Protein AF-A0A382LNB9-F1 (afdb_monomer)

Mean predicted aligned error: 3.25 Å

Organism: NCBI:txid408172

Foldseek 3Di:
DADDPVRLLVVCVVQVQQVDDDDPHGLQVVLVVQLVVCVVVPHDNLVSQLSSCVQQQHDPVGDSHHDDPVCLVVVCSHRNDVSSVD

Secondary structure (DSSP, 8-state):
-PPPHHHHHHHHHHTTGGG-EETTEEHHHHHHHHHHHHHHTT--HHHHHHHHTTTTT-BTTB-S----GGGHHHHHHHH-TTTTT-

pLDDT: mean 91.95, std 5.88, range [72.69, 98.38]

Sequence (86 aa):
MPPTFKELTAFFGEEGADKVGHTNKSYVAHAIGVYTDLKEWGFDEEFARIGLFHSIYGTQLFQGFTLPLERRGDIRRMIGDHPEFL

InterPro domains:
  IPR049202 Domain of unknown function DUF6817 [PF20680] (14-85)

Radius of gyration: 12.24 Å; Cα contacts (8 Å, |Δi|>4): 80; chains: 1; bounding box: 28×24×34 Å

Structure (mmCIF, N/CA/C/O backbone):
data_AF-A0A382LNB9-F1
#
_entry.id   AF-A0A382LNB9-F1
#
loop_
_atom_site.group_PDB
_atom_site.id
_atom_site.type_symbol
_atom_site.label_atom_id
_atom_site.label_alt_id
_atom_site.label_comp_id
_atom_site.label_asym_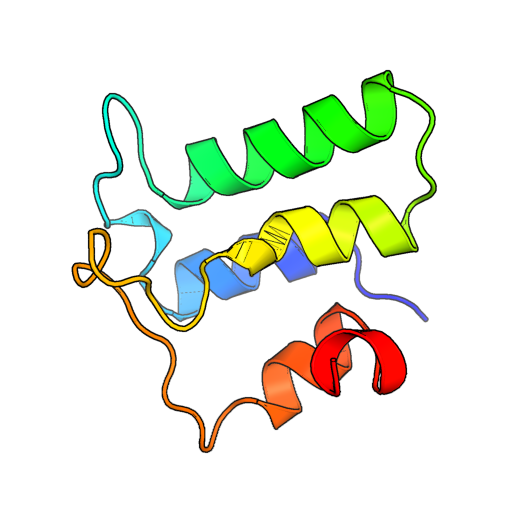id
_atom_site.label_entity_id
_atom_site.label_seq_id
_atom_site.pdbx_PDB_ins_code
_atom_site.Cartn_x
_atom_site.Cartn_y
_atom_site.Cartn_z
_atom_site.occupancy
_atom_site.B_iso_or_equiv
_atom_site.auth_seq_id
_atom_site.auth_comp_id
_atom_site.auth_asym_id
_atom_site.auth_atom_id
_atom_site.pdbx_PDB_model_num
ATOM 1 N N . MET A 1 1 ? -5.169 -3.085 -18.557 1.00 72.69 1 MET A N 1
ATOM 2 C CA . MET A 1 1 ? -4.196 -2.043 -18.159 1.00 72.69 1 MET A CA 1
ATOM 3 C C . MET A 1 1 ? -3.912 -2.226 -16.678 1.00 72.69 1 MET A C 1
ATOM 5 O O . MET A 1 1 ? -4.834 -2.654 -15.990 1.00 72.69 1 MET A O 1
ATOM 9 N N . PRO A 1 2 ? -2.679 -1.995 -16.202 1.00 82.81 2 PRO A N 1
ATOM 10 C CA . PRO A 1 2 ? -2.391 -2.019 -14.769 1.00 82.81 2 PRO A CA 1
ATOM 11 C C . PRO A 1 2 ? -3.250 -0.977 -14.026 1.00 82.81 2 PRO A C 1
ATOM 13 O O . PRO A 1 2 ? -3.522 0.073 -14.616 1.00 82.81 2 PRO A O 1
ATOM 16 N N . PRO A 1 3 ? -3.662 -1.239 -12.770 1.00 91.81 3 PRO A N 1
ATOM 17 C CA . PRO A 1 3 ? -4.383 -0.254 -11.974 1.00 91.81 3 PRO A CA 1
ATOM 18 C C . PRO A 1 3 ? -3.542 1.007 -11.781 1.00 91.81 3 PRO A C 1
ATOM 20 O O . PRO A 1 3 ? -2.324 0.944 -11.600 1.00 91.81 3 PRO A O 1
ATOM 23 N N . THR A 1 4 ? -4.207 2.151 -11.803 1.00 94.69 4 THR A N 1
ATOM 24 C CA . THR A 1 4 ? -3.622 3.452 -11.496 1.00 94.69 4 THR A CA 1
ATOM 25 C C . THR A 1 4 ? -3.381 3.598 -9.996 1.00 94.69 4 THR A C 1
ATOM 27 O O . THR A 1 4 ? -4.102 3.031 -9.178 1.00 94.69 4 THR A O 1
ATOM 30 N N . PHE A 1 5 ? -2.436 4.455 -9.606 1.00 94.06 5 PHE A N 1
ATOM 31 C CA . PHE A 1 5 ? -2.192 4.773 -8.193 1.00 94.06 5 PHE A CA 1
ATOM 32 C C . PHE A 1 5 ? -3.458 5.231 -7.441 1.00 94.06 5 PHE A C 1
ATOM 34 O O . PHE A 1 5 ? -3.651 4.914 -6.266 1.00 94.06 5 PHE A O 1
ATOM 41 N N . LYS A 1 6 ? -4.364 5.936 -8.130 1.00 95.31 6 LYS A N 1
ATOM 42 C CA . LYS A 1 6 ? -5.661 6.340 -7.575 1.00 95.31 6 LYS A CA 1
ATOM 43 C C . LYS A 1 6 ? -6.558 5.137 -7.266 1.00 95.31 6 LYS A C 1
ATOM 45 O O . LYS A 1 6 ? -7.174 5.119 -6.211 1.00 95.31 6 LYS A O 1
ATOM 50 N N . GLU A 1 7 ? -6.636 4.151 -8.156 1.00 96.06 7 GLU A N 1
ATOM 51 C CA . GLU A 1 7 ? -7.426 2.929 -7.927 1.00 96.06 7 GLU A CA 1
ATOM 52 C C . GLU A 1 7 ? -6.834 2.094 -6.789 1.00 96.06 7 GLU A C 1
ATOM 54 O O . GLU A 1 7 ? -7.568 1.628 -5.921 1.00 96.06 7 GLU A O 1
ATOM 59 N N . LEU A 1 8 ? -5.503 1.981 -6.737 1.00 95.75 8 LEU A N 1
ATOM 60 C CA . LEU A 1 8 ? -4.818 1.268 -5.659 1.00 95.75 8 LEU A CA 1
ATOM 61 C C . LEU A 1 8 ? -5.088 1.900 -4.291 1.00 95.75 8 LEU A C 1
ATOM 63 O O . LEU A 1 8 ? -5.360 1.192 -3.331 1.00 95.75 8 LEU A O 1
ATOM 67 N N . THR A 1 9 ? -5.021 3.229 -4.189 1.00 94.94 9 THR A N 1
ATOM 68 C CA . THR A 1 9 ? -5.247 3.942 -2.921 1.00 94.94 9 THR A CA 1
ATOM 69 C C . THR A 1 9 ? -6.727 4.029 -2.548 1.00 94.94 9 THR A C 1
ATOM 71 O O . THR A 1 9 ? -7.049 3.983 -1.361 1.00 94.94 9 THR A O 1
ATOM 74 N N . ALA A 1 10 ? -7.633 4.088 -3.531 1.00 95.81 10 ALA A N 1
ATOM 75 C CA . ALA A 1 10 ? -9.076 4.045 -3.298 1.00 95.81 10 ALA A CA 1
ATOM 76 C C . ALA A 1 10 ? -9.511 2.736 -2.628 1.00 95.81 10 ALA A C 1
ATOM 78 O O . ALA A 1 10 ? -10.316 2.783 -1.700 1.00 95.81 10 ALA A O 1
ATOM 79 N N . PHE A 1 11 ? -8.910 1.605 -3.017 1.00 95.88 11 PHE A N 1
ATOM 80 C CA . PHE A 1 11 ? -9.181 0.299 -2.411 1.00 95.88 11 PHE A CA 1
ATOM 81 C C . PHE A 1 11 ? -9.060 0.336 -0.881 1.00 95.88 11 PHE A C 1
ATOM 83 O O . PHE A 1 11 ? -9.941 -0.134 -0.174 1.00 95.88 11 PHE A O 1
ATOM 90 N N . PHE A 1 12 ? -8.026 0.981 -0.335 1.00 94.50 12 PHE A N 1
ATOM 91 C CA . PHE A 1 12 ? -7.872 1.077 1.118 1.00 94.50 12 PHE A CA 1
ATOM 92 C C . PHE A 1 12 ? -9.017 1.840 1.798 1.00 94.50 12 PHE A C 1
ATOM 94 O O . PHE A 1 12 ? -9.397 1.496 2.914 1.00 94.50 12 PHE A O 1
ATOM 101 N N . GLY A 1 13 ? -9.556 2.874 1.150 1.00 92.50 13 GLY A N 1
ATOM 102 C CA . GLY A 1 13 ? -10.709 3.614 1.665 1.00 92.50 13 GLY A CA 1
ATOM 103 C C . GLY A 1 13 ? -12.001 2.798 1.596 1.00 92.50 13 GLY A C 1
ATOM 104 O O . GLY A 1 13 ? -12.794 2.824 2.535 1.00 92.50 13 GLY A O 1
ATOM 105 N N . GLU A 1 14 ? -12.188 2.029 0.522 1.00 94.31 14 GLU A N 1
ATOM 106 C CA . GLU A 1 14 ? -13.323 1.108 0.364 1.00 94.31 14 GLU A CA 1
ATOM 107 C C . GLU A 1 14 ? -13.324 0.018 1.445 1.00 94.31 14 GLU A C 1
ATOM 109 O O . GLU A 1 14 ? -14.375 -0.313 1.991 1.00 94.31 14 GLU A O 1
ATOM 114 N N . GLU A 1 15 ? -12.139 -0.456 1.835 1.00 93.81 15 GLU A N 1
ATOM 115 C CA . GLU A 1 15 ? -11.953 -1.415 2.929 1.00 93.81 15 GLU A CA 1
ATOM 116 C C . GLU A 1 15 ? -11.992 -0.781 4.334 1.00 93.81 15 GLU A C 1
ATOM 118 O O . GLU A 1 15 ? -11.918 -1.482 5.344 1.00 93.81 15 GLU A O 1
ATOM 123 N N . GLY A 1 16 ? -12.093 0.549 4.434 1.00 90.81 16 GLY A N 1
ATOM 124 C CA . GLY A 1 16 ? -12.055 1.281 5.706 1.00 90.81 16 GLY A CA 1
ATOM 125 C C . GLY A 1 16 ? -10.683 1.290 6.390 1.00 90.81 16 GLY A C 1
ATOM 126 O O . GLY A 1 16 ? -10.571 1.649 7.566 1.00 90.81 16 GLY A O 1
ATOM 127 N N . ALA A 1 17 ? -9.634 0.905 5.665 1.00 89.69 17 ALA A N 1
ATOM 128 C CA . ALA A 1 17 ? -8.259 0.844 6.142 1.00 89.69 17 ALA A CA 1
ATOM 129 C C . ALA A 1 17 ? -7.639 2.249 6.321 1.00 89.69 17 ALA A C 1
ATOM 131 O O . ALA A 1 17 ? -6.668 2.428 7.058 1.00 89.69 17 ALA A O 1
ATOM 132 N N . ASP A 1 18 ? -8.225 3.271 5.693 1.00 87.19 18 ASP A N 1
ATOM 133 C CA . ASP A 1 18 ? -7.891 4.694 5.838 1.00 87.19 18 ASP A CA 1
ATOM 134 C C . ASP A 1 18 ? -8.133 5.244 7.252 1.00 87.19 18 ASP A C 1
ATOM 136 O O . ASP A 1 18 ? -7.435 6.163 7.689 1.00 87.19 18 ASP A O 1
ATOM 140 N N . LYS A 1 19 ? -9.065 4.638 7.993 1.00 86.56 19 LYS A N 1
ATOM 141 C CA . LYS A 1 19 ? -9.415 5.004 9.376 1.00 86.56 19 LYS A CA 1
ATOM 142 C C . LYS A 1 19 ? -8.507 4.359 10.421 1.00 86.56 19 LYS A C 1
ATOM 144 O O . LYS A 1 19 ? -8.625 4.656 11.609 1.00 86.56 19 LYS A O 1
ATOM 149 N N . VAL A 1 20 ? -7.616 3.465 10.001 1.00 88.12 20 VAL A N 1
ATOM 150 C CA . VAL A 1 20 ? -6.788 2.663 10.902 1.00 88.12 20 VAL A CA 1
ATOM 151 C C . VAL A 1 20 ? -5.508 3.428 11.210 1.00 88.12 20 VAL A C 1
ATOM 153 O O . VAL A 1 20 ? -4.755 3.803 10.311 1.00 88.12 20 VAL A O 1
ATOM 156 N N . GLY A 1 21 ? -5.250 3.667 12.495 1.00 85.62 21 GLY A N 1
ATOM 157 C CA . GLY A 1 21 ? -3.986 4.240 12.951 1.00 85.62 21 GLY A CA 1
ATOM 158 C C . GLY A 1 21 ? -2.832 3.251 12.782 1.00 85.62 21 GLY A C 1
ATOM 159 O O . GLY A 1 21 ? -2.979 2.057 13.040 1.00 85.62 21 GLY A O 1
ATOM 160 N N . HIS A 1 22 ? -1.670 3.744 12.365 1.00 81.06 22 HIS A N 1
ATOM 161 C CA . HIS A 1 22 ? -0.454 2.958 12.213 1.00 81.06 22 HIS A CA 1
ATOM 162 C C . HIS A 1 22 ? 0.771 3.786 12.608 1.00 81.06 22 HIS A C 1
ATOM 164 O O . HIS A 1 22 ? 1.178 4.715 11.906 1.00 81.06 22 HIS A O 1
ATOM 170 N N . THR A 1 23 ? 1.389 3.435 13.739 1.00 75.25 23 THR A N 1
ATOM 171 C CA . THR A 1 23 ? 2.445 4.225 14.401 1.00 75.25 23 THR A CA 1
ATOM 172 C C . THR A 1 23 ? 2.001 5.674 14.662 1.00 75.25 23 THR A C 1
ATOM 174 O O . THR A 1 23 ? 1.174 5.893 15.539 1.00 75.25 23 THR A O 1
ATOM 177 N N . ASN A 1 24 ? 2.498 6.644 13.885 1.00 78.25 24 ASN A N 1
ATOM 178 C CA . ASN A 1 24 ? 2.239 8.083 14.044 1.00 78.25 24 ASN A CA 1
ATOM 179 C C . ASN A 1 24 ? 1.335 8.682 12.946 1.00 78.25 24 ASN A C 1
ATOM 181 O O . ASN A 1 24 ? 1.135 9.894 12.906 1.00 78.25 24 ASN A O 1
ATOM 185 N N . LYS A 1 25 ? 0.831 7.860 12.018 1.00 84.31 25 LYS A N 1
ATOM 186 C CA . LYS A 1 25 ? -0.009 8.275 10.879 1.00 84.31 25 LYS A CA 1
ATOM 187 C C . LYS A 1 25 ? -1.093 7.231 10.601 1.00 84.31 25 LYS A C 1
ATOM 189 O O . LYS A 1 25 ? -1.195 6.254 11.333 1.00 84.31 25 LYS A O 1
ATOM 194 N N . SER A 1 26 ? -1.931 7.424 9.584 1.00 89.88 26 SER A N 1
ATOM 195 C CA . SER A 1 26 ? -2.845 6.357 9.155 1.00 89.88 26 SER A CA 1
ATOM 196 C C . SER A 1 26 ? -2.077 5.226 8.467 1.00 89.88 26 SER A C 1
ATOM 198 O O . SER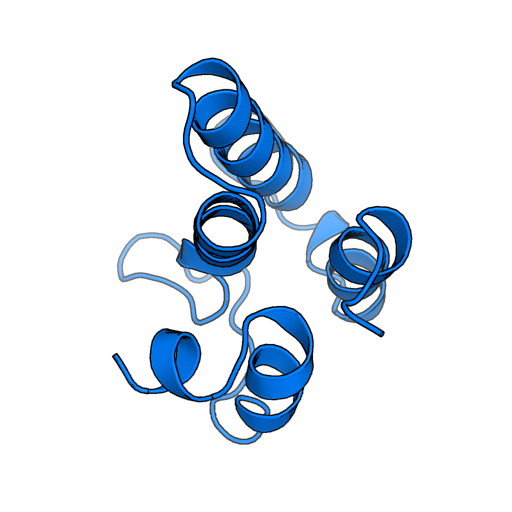 A 1 26 ? -1.000 5.436 7.900 1.00 89.88 26 SER A O 1
ATOM 200 N N . TYR A 1 27 ? -2.646 4.025 8.486 1.00 91.44 27 TYR A N 1
ATOM 201 C CA . TYR A 1 27 ? -2.133 2.868 7.761 1.00 91.44 27 TYR A CA 1
ATOM 202 C C . TYR A 1 27 ? -1.939 3.176 6.271 1.00 91.44 27 TYR A C 1
ATOM 204 O O . TYR A 1 27 ? -0.870 2.916 5.724 1.00 91.44 27 TYR A O 1
ATOM 212 N N . VAL A 1 28 ? -2.905 3.850 5.643 1.00 93.06 28 VAL A N 1
ATOM 213 C CA . VAL A 1 28 ? -2.808 4.257 4.232 1.00 93.06 28 VAL A CA 1
ATOM 214 C C . VAL A 1 28 ? -1.659 5.235 3.995 1.00 93.06 28 VAL A C 1
ATOM 216 O O . VAL A 1 28 ? -0.913 5.084 3.033 1.00 93.06 28 VAL A O 1
ATOM 219 N N . ALA A 1 29 ? -1.440 6.200 4.892 1.00 93.31 29 ALA A N 1
ATOM 220 C CA . ALA A 1 29 ? -0.303 7.116 4.784 1.00 93.31 29 ALA A CA 1
ATOM 221 C C . ALA A 1 29 ? 1.052 6.414 5.009 1.00 93.31 29 ALA A C 1
ATOM 223 O O . ALA A 1 29 ? 2.092 6.876 4.529 1.00 93.31 29 ALA A O 1
ATOM 224 N N . HIS A 1 30 ? 1.081 5.314 5.764 1.00 94.38 30 HIS A N 1
ATOM 225 C CA . HIS A 1 30 ? 2.258 4.455 5.853 1.00 94.38 30 HIS A CA 1
ATOM 226 C C . HIS A 1 30 ? 2.488 3.687 4.550 1.00 94.38 30 HIS A C 1
ATOM 228 O O . HIS A 1 30 ? 3.573 3.799 3.987 1.00 94.38 30 HIS A O 1
ATOM 234 N N . ALA A 1 31 ? 1.462 3.011 4.037 1.00 94.94 31 ALA A N 1
ATOM 235 C CA . ALA A 1 31 ? 1.508 2.260 2.789 1.00 94.94 31 ALA A CA 1
ATOM 236 C C . ALA A 1 31 ? 1.949 3.132 1.596 1.00 94.94 31 ALA A C 1
ATOM 238 O O . ALA A 1 31 ? 2.846 2.750 0.846 1.00 94.94 31 ALA A O 1
ATOM 239 N N . ILE A 1 32 ? 1.387 4.340 1.462 1.00 96.19 32 ILE A N 1
ATOM 240 C CA . ILE A 1 32 ? 1.790 5.308 0.428 1.00 96.19 32 ILE A CA 1
ATOM 241 C C . ILE A 1 32 ? 3.249 5.738 0.610 1.00 96.19 32 ILE A C 1
ATOM 243 O O . ILE A 1 32 ? 3.962 5.878 -0.376 1.00 96.19 32 ILE A O 1
ATOM 247 N N . GLY A 1 33 ? 3.708 5.921 1.853 1.00 96.44 33 GLY A N 1
ATOM 248 C CA . GLY A 1 33 ? 5.115 6.216 2.135 1.00 96.44 33 GLY A CA 1
ATOM 249 C C . GLY A 1 33 ? 6.042 5.122 1.608 1.00 96.44 33 GLY A C 1
ATOM 250 O O . GLY A 1 33 ? 6.965 5.430 0.871 1.00 96.44 33 GLY A O 1
ATOM 251 N N . VAL A 1 34 ? 5.725 3.853 1.887 1.00 96.31 34 VAL A N 1
ATOM 252 C CA . VAL A 1 34 ? 6.495 2.704 1.376 1.00 96.31 34 VAL A CA 1
ATOM 253 C C . VAL A 1 34 ? 6.507 2.674 -0.15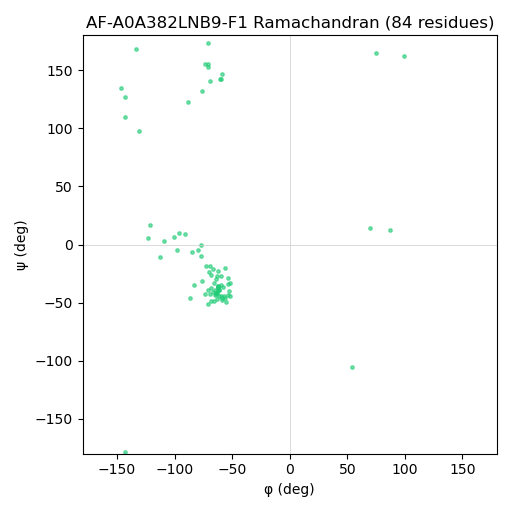2 1.00 96.31 34 VAL A C 1
ATOM 255 O O . VAL A 1 34 ? 7.562 2.482 -0.747 1.00 96.31 34 VAL A O 1
ATOM 258 N N . TYR A 1 35 ? 5.359 2.896 -0.801 1.00 97.69 35 TYR A N 1
ATOM 259 C CA . TYR A 1 35 ? 5.300 3.007 -2.260 1.00 97.69 35 TYR A CA 1
ATOM 260 C C . TYR A 1 35 ? 6.253 4.098 -2.773 1.00 97.69 35 TYR A C 1
ATOM 262 O O . TYR A 1 35 ? 7.050 3.840 -3.673 1.00 97.69 35 TYR A O 1
ATOM 270 N N . THR A 1 36 ? 6.204 5.298 -2.188 1.00 97.56 36 THR A N 1
ATOM 271 C CA . THR A 1 36 ? 7.053 6.428 -2.591 1.00 97.56 36 THR A CA 1
ATOM 272 C C . THR A 1 36 ? 8.531 6.128 -2.371 1.00 97.56 36 THR A C 1
ATOM 274 O O . THR A 1 36 ? 9.311 6.311 -3.302 1.00 97.56 36 THR A O 1
ATOM 277 N N . ASP A 1 37 ? 8.904 5.596 -1.205 1.00 98.38 37 ASP A N 1
ATOM 278 C CA . ASP A 1 37 ? 10.288 5.234 -0.880 1.00 98.38 37 ASP A CA 1
ATOM 279 C C . ASP A 1 37 ? 10.848 4.245 -1.917 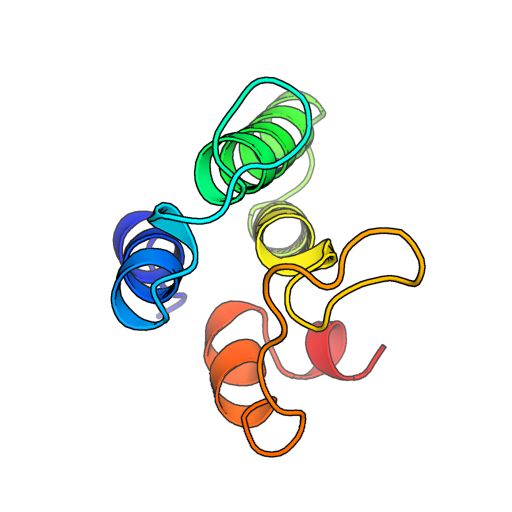1.00 98.38 37 ASP A C 1
ATOM 281 O O . ASP A 1 37 ? 11.943 4.436 -2.442 1.00 98.38 37 ASP A O 1
ATOM 285 N N . LEU A 1 38 ? 10.069 3.226 -2.300 1.00 98.19 38 LEU A N 1
ATOM 286 C CA . LEU A 1 38 ? 10.475 2.255 -3.321 1.00 98.19 38 LEU A CA 1
ATOM 287 C C . LEU A 1 38 ? 10.688 2.904 -4.694 1.00 98.19 38 LEU A C 1
ATOM 289 O O . LEU A 1 38 ? 11.672 2.597 -5.371 1.00 98.19 38 LEU A O 1
ATOM 293 N N . LYS A 1 39 ? 9.809 3.828 -5.101 1.00 97.69 39 LYS A N 1
ATOM 294 C CA . LYS A 1 39 ? 9.989 4.591 -6.347 1.00 97.69 39 LYS A CA 1
ATOM 295 C C . LYS A 1 39 ? 11.240 5.469 -6.290 1.00 97.69 39 LYS A C 1
ATOM 297 O O . LYS A 1 39 ? 11.984 5.517 -7.267 1.00 97.69 39 LYS A O 1
ATOM 302 N N . GLU A 1 40 ? 11.486 6.141 -5.168 1.00 98.25 40 GLU A N 1
ATOM 303 C CA . GLU A 1 40 ? 12.663 6.995 -4.963 1.00 98.25 40 GLU A CA 1
ATOM 304 C C . GLU A 1 40 ? 13.969 6.194 -4.948 1.00 98.25 40 GLU A C 1
ATOM 306 O O . GLU A 1 40 ? 14.991 6.663 -5.449 1.00 98.25 40 GLU A O 1
ATOM 311 N N . TRP A 1 41 ? 13.935 4.958 -4.451 1.00 98.38 41 TRP A N 1
ATOM 312 C CA . TRP A 1 41 ? 15.069 4.031 -4.490 1.00 98.38 41 TRP A CA 1
ATOM 313 C C . TRP A 1 41 ? 15.293 3.390 -5.867 1.00 98.38 41 TRP A C 1
ATOM 315 O O . TRP A 1 41 ? 16.237 2.620 -6.037 1.00 98.38 41 TRP A O 1
ATOM 325 N N . GLY A 1 42 ? 14.466 3.721 -6.862 1.00 98.06 42 GLY A N 1
ATOM 326 C CA . GLY A 1 42 ? 14.629 3.279 -8.246 1.00 98.06 42 GLY A CA 1
ATOM 327 C C . GLY A 1 42 ? 13.995 1.926 -8.563 1.00 98.06 42 GLY A C 1
ATOM 328 O O . GLY A 1 42 ? 14.260 1.380 -9.634 1.00 98.06 42 GLY A O 1
ATOM 329 N N . PHE A 1 43 ? 13.156 1.386 -7.674 1.00 97.94 43 PHE A N 1
ATOM 330 C CA . PHE A 1 43 ? 12.367 0.200 -7.993 1.00 97.94 43 PHE A CA 1
ATOM 331 C C . PHE A 1 43 ? 11.266 0.526 -9.009 1.00 97.94 43 PHE A C 1
ATOM 333 O O . PHE A 1 43 ? 10.772 1.656 -9.117 1.00 97.94 43 PHE A O 1
ATOM 340 N N . ASP A 1 44 ? 10.883 -0.488 -9.782 1.00 95.25 44 ASP A N 1
ATOM 341 C CA . ASP A 1 44 ? 9.849 -0.341 -10.793 1.00 95.25 44 ASP A CA 1
ATOM 342 C C . ASP A 1 44 ? 8.444 -0.179 -10.183 1.00 95.25 44 ASP A C 1
ATOM 344 O O . ASP A 1 44 ? 8.217 -0.228 -8.972 1.00 95.25 44 ASP A O 1
ATOM 348 N N . GLU A 1 45 ? 7.477 0.100 -11.056 1.00 93.62 45 GLU A N 1
ATOM 349 C CA . GLU A 1 45 ? 6.079 0.263 -10.658 1.00 93.62 45 GLU A CA 1
ATOM 350 C C . GLU A 1 45 ? 5.490 -1.008 -10.043 1.00 93.62 45 GLU A C 1
ATOM 352 O O . GLU A 1 45 ? 4.685 -0.935 -9.122 1.00 93.62 45 GLU A O 1
ATOM 357 N N . GLU A 1 46 ? 5.878 -2.183 -10.532 1.00 93.38 46 GLU A N 1
ATOM 358 C CA . GLU A 1 46 ? 5.347 -3.440 -10.024 1.00 93.38 46 GLU A CA 1
ATOM 359 C C . GLU A 1 46 ? 5.768 -3.656 -8.572 1.00 93.38 46 GLU A C 1
ATOM 361 O O . GLU A 1 46 ? 4.912 -3.859 -7.711 1.00 93.38 46 GLU A O 1
ATOM 366 N N . PHE A 1 47 ? 7.055 -3.488 -8.284 1.00 95.19 47 PHE A N 1
ATOM 367 C CA . PHE A 1 47 ? 7.614 -3.641 -6.952 1.00 95.19 47 PHE A CA 1
ATOM 368 C C . PHE A 1 47 ? 7.066 -2.611 -5.960 1.00 95.19 47 PHE A C 1
ATOM 370 O O . PHE A 1 47 ? 6.702 -2.958 -4.835 1.00 95.19 47 PHE A O 1
ATOM 377 N N . ALA A 1 48 ? 6.924 -1.352 -6.382 1.00 96.56 48 ALA A N 1
ATOM 378 C CA . ALA A 1 48 ? 6.333 -0.316 -5.539 1.00 96.56 48 ALA A CA 1
ATOM 379 C C . ALA A 1 48 ? 4.877 -0.638 -5.158 1.00 96.56 48 ALA A C 1
ATOM 381 O O . ALA A 1 48 ? 4.478 -0.442 -4.006 1.00 96.56 48 ALA A O 1
ATOM 382 N N . ARG A 1 49 ? 4.085 -1.194 -6.088 1.00 95.31 49 ARG A N 1
ATOM 383 C CA . ARG A 1 49 ? 2.716 -1.648 -5.795 1.00 95.31 49 ARG A CA 1
ATOM 384 C C . ARG A 1 49 ? 2.691 -2.802 -4.805 1.00 95.31 49 ARG A C 1
ATOM 386 O O . ARG A 1 49 ? 1.846 -2.793 -3.922 1.00 95.31 49 ARG A O 1
ATOM 393 N N . ILE A 1 50 ? 3.614 -3.756 -4.892 1.00 95.81 50 ILE A N 1
ATOM 394 C CA . ILE A 1 50 ? 3.724 -4.829 -3.888 1.00 95.81 50 ILE A CA 1
ATOM 395 C C . ILE A 1 50 ? 3.970 -4.219 -2.502 1.00 95.81 50 ILE A C 1
ATOM 397 O O . ILE A 1 50 ? 3.268 -4.543 -1.543 1.00 95.81 50 ILE A O 1
ATOM 401 N N . GLY A 1 51 ? 4.899 -3.262 -2.412 1.00 96.50 51 GLY A N 1
ATOM 402 C CA . GLY A 1 51 ? 5.179 -2.528 -1.177 1.00 96.50 51 GLY A CA 1
ATOM 403 C C . GLY A 1 51 ? 3.960 -1.800 -0.605 1.00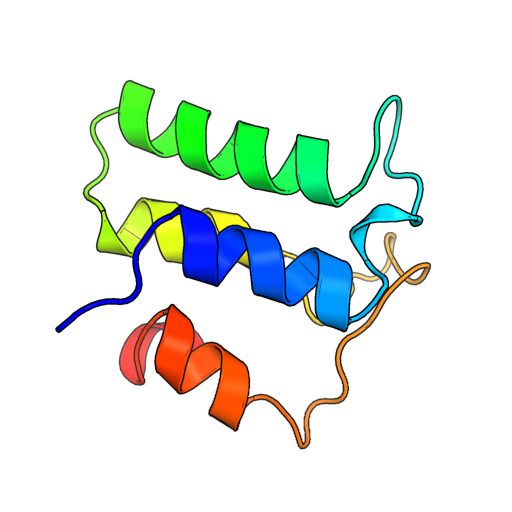 96.50 51 GLY A C 1
ATOM 404 O O . GLY A 1 51 ? 3.763 -1.790 0.611 1.00 96.50 51 GLY A O 1
ATOM 405 N N . LEU A 1 52 ? 3.089 -1.259 -1.460 1.00 96.69 52 LEU A N 1
ATOM 406 C CA . LEU A 1 52 ? 1.843 -0.616 -1.034 1.00 96.69 52 LEU A CA 1
ATOM 407 C C . LEU A 1 52 ? 0.926 -1.583 -0.255 1.00 96.69 52 LEU A C 1
ATOM 409 O O . LEU A 1 52 ? 0.291 -1.172 0.710 1.00 96.69 52 LEU A O 1
ATOM 413 N N . PHE A 1 53 ? 0.896 -2.871 -0.608 1.00 96.19 53 PHE A N 1
ATOM 414 C CA . PHE A 1 53 ? 0.033 -3.883 0.022 1.00 96.19 53 PHE A CA 1
ATOM 415 C C . PHE A 1 53 ? 0.748 -4.771 1.056 1.00 96.19 53 PHE A C 1
ATOM 417 O O . PHE A 1 53 ? 0.131 -5.689 1.593 1.00 96.19 53 PHE A O 1
ATOM 424 N N . HIS A 1 54 ? 2.010 -4.491 1.401 1.00 93.69 54 HIS A N 1
ATOM 425 C CA . HIS A 1 54 ? 2.883 -5.403 2.164 1.00 93.69 54 HIS A CA 1
ATOM 426 C C . HIS A 1 54 ? 2.351 -5.872 3.537 1.00 93.69 54 HIS A C 1
ATOM 428 O O . HIS A 1 54 ? 2.824 -6.871 4.068 1.00 93.69 54 HIS A O 1
ATOM 434 N N . SER A 1 55 ? 1.389 -5.154 4.127 1.00 92.81 55 SER A N 1
ATOM 435 C CA 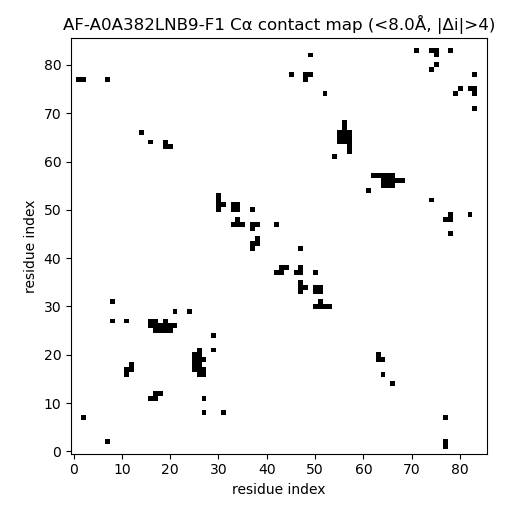. SER A 1 55 ? 0.777 -5.478 5.428 1.00 92.81 55 SER A CA 1
ATOM 436 C C . SER A 1 55 ? -0.745 -5.686 5.352 1.00 92.81 55 SER A C 1
ATOM 438 O O . SER A 1 55 ? -1.420 -5.627 6.379 1.00 92.81 55 SER A O 1
ATOM 440 N N . ILE A 1 56 ? -1.314 -5.899 4.158 1.00 94.50 56 ILE A N 1
ATOM 441 C CA . ILE A 1 56 ? -2.776 -5.913 3.944 1.00 94.50 56 ILE A CA 1
ATOM 442 C C . ILE A 1 56 ? -3.497 -7.050 4.688 1.00 94.50 56 ILE A C 1
ATOM 444 O O . ILE A 1 56 ? -4.637 -6.887 5.120 1.00 94.50 56 ILE A O 1
ATOM 448 N N . TYR A 1 57 ? -2.819 -8.177 4.912 1.00 93.50 57 TYR A N 1
ATOM 449 C CA . TYR A 1 57 ? -3.348 -9.330 5.655 1.00 93.50 57 TYR A CA 1
ATOM 450 C C . TYR A 1 57 ? -3.045 -9.277 7.162 1.00 93.50 57 TYR A C 1
ATOM 452 O O . TYR A 1 57 ? -3.285 -10.244 7.883 1.00 93.50 57 TYR A O 1
ATOM 460 N N . GLY A 1 58 ? -2.527 -8.148 7.649 1.00 89.06 58 GLY A N 1
ATOM 461 C CA . GLY A 1 58 ? -2.041 -8.005 9.015 1.00 89.06 58 GLY A CA 1
ATOM 462 C C . GLY A 1 58 ? -0.695 -8.677 9.260 1.00 89.06 58 GLY A C 1
ATOM 463 O O . GLY A 1 58 ? -0.218 -9.518 8.503 1.00 89.06 58 GLY A O 1
ATOM 464 N N . THR A 1 59 ? -0.076 -8.304 10.372 1.00 84.12 59 THR A N 1
ATOM 465 C CA . THR A 1 59 ? 1.144 -8.928 10.900 1.00 84.12 59 THR A CA 1
ATOM 466 C C . THR A 1 59 ? 0.967 -9.182 12.391 1.00 84.12 59 THR A C 1
ATOM 468 O O . THR A 1 59 ? 0.044 -8.646 13.000 1.00 84.12 59 THR A O 1
ATOM 471 N N . GLN A 1 60 ? 1.851 -9.946 13.035 1.00 81.94 60 GLN A N 1
ATOM 472 C CA . GLN A 1 60 ? 1.742 -10.203 14.480 1.00 81.94 60 GLN A CA 1
ATOM 473 C C . GLN A 1 60 ? 1.602 -8.914 15.322 1.00 81.94 60 GLN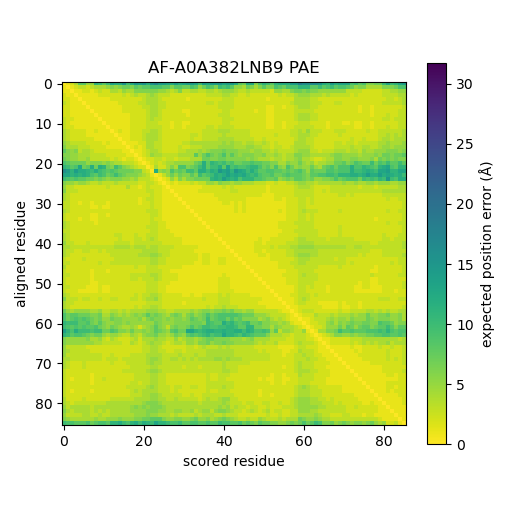 A C 1
ATOM 475 O O . GLN A 1 60 ? 0.914 -8.919 16.339 1.00 81.94 60 GLN A O 1
ATOM 480 N N . LEU A 1 61 ? 2.225 -7.811 14.892 1.00 79.00 61 LEU A N 1
ATOM 481 C CA . LEU A 1 61 ? 2.170 -6.511 15.573 1.00 79.00 61 LEU A CA 1
ATOM 482 C C . LEU A 1 61 ? 1.140 -5.540 14.968 1.00 79.00 61 LEU A C 1
ATOM 484 O O . LEU A 1 61 ? 0.924 -4.462 15.518 1.00 79.00 61 LEU A O 1
ATOM 488 N N . PHE A 1 62 ? 0.487 -5.904 13.862 1.00 78.12 62 PHE A N 1
ATOM 489 C CA . PHE A 1 62 ? -0.529 -5.097 13.192 1.00 78.12 62 PHE A CA 1
ATOM 490 C C . PHE A 1 62 ? -1.778 -5.931 12.904 1.00 78.12 62 PHE A C 1
ATOM 492 O O . PHE A 1 62 ? -1.850 -6.653 11.915 1.00 78.12 62 PHE A O 1
ATOM 499 N N . GLN A 1 63 ? -2.768 -5.816 13.788 1.00 80.00 63 GLN A N 1
ATOM 500 C CA . GLN A 1 63 ? -4.053 -6.525 13.691 1.00 80.00 63 GLN A CA 1
ATOM 501 C C . GLN A 1 63 ? -5.254 -5.562 13.682 1.00 80.00 63 GLN A C 1
ATOM 503 O O . GLN A 1 63 ? -6.400 -5.995 13.716 1.00 80.00 63 GLN A O 1
ATOM 508 N N . GLY A 1 64 ? -5.009 -4.244 13.638 1.00 82.56 64 GLY A N 1
ATOM 509 C CA . GLY A 1 64 ? -6.070 -3.227 13.581 1.00 82.56 64 GLY A CA 1
ATOM 510 C C . GLY A 1 64 ? -6.838 -3.215 12.255 1.00 82.56 64 GLY A C 1
ATOM 511 O O . GLY A 1 64 ? -7.949 -2.700 12.195 1.00 82.56 64 GLY A O 1
ATOM 512 N N . PHE A 1 65 ? -6.252 -3.804 11.213 1.00 89.69 65 PHE A N 1
ATOM 513 C CA . PHE A 1 65 ? -6.880 -4.089 9.933 1.00 89.69 65 PHE A CA 1
ATOM 514 C C . PHE A 1 65 ? -6.299 -5.382 9.378 1.00 89.69 65 PHE A C 1
ATOM 516 O O . PHE A 1 65 ? -5.081 -5.561 9.387 1.00 89.69 65 PHE A O 1
ATOM 523 N N . THR A 1 66 ? -7.168 -6.256 8.883 1.00 92.44 66 THR A N 1
ATOM 524 C CA . THR A 1 66 ? -6.775 -7.444 8.128 1.00 92.44 66 THR A CA 1
ATOM 525 C C . THR A 1 66 ? -7.792 -7.658 7.021 1.00 92.44 66 THR A C 1
ATOM 527 O O . THR A 1 66 ? -8.998 -7.694 7.275 1.00 92.44 66 THR A O 1
ATOM 530 N N . LEU A 1 67 ? -7.320 -7.775 5.784 1.00 94.44 67 LEU A N 1
ATOM 531 C CA . LEU A 1 67 ? -8.166 -8.232 4.694 1.00 94.44 67 LEU A CA 1
ATOM 532 C C . LEU A 1 67 ? -8.348 -9.759 4.815 1.00 94.44 67 LEU A C 1
ATOM 534 O O . LEU A 1 67 ? -7.354 -10.467 4.990 1.00 94.44 67 LEU A O 1
ATOM 538 N N . PRO A 1 68 ? -9.575 -10.301 4.712 1.00 93.69 68 PRO A N 1
ATOM 539 C CA . PRO A 1 68 ? -9.787 -11.747 4.732 1.00 93.69 68 PRO A CA 1
ATOM 540 C C . PRO A 1 68 ? -9.064 -12.455 3.578 1.00 93.69 68 PRO A C 1
ATOM 542 O O . PRO A 1 68 ? -9.029 -11.954 2.451 1.00 93.69 68 PRO A O 1
ATOM 545 N N . LEU A 1 69 ? -8.521 -13.650 3.828 1.00 93.12 69 LEU A N 1
ATOM 546 C CA . LEU A 1 69 ? -7.741 -14.401 2.833 1.00 93.12 69 LEU A CA 1
ATOM 547 C C . LEU A 1 69 ? -8.587 -14.878 1.640 1.00 93.12 69 LEU A C 1
ATOM 549 O O . LEU A 1 69 ? -8.074 -15.110 0.546 1.00 93.12 69 LEU A O 1
ATOM 553 N N . GLU A 1 70 ? -9.900 -14.972 1.804 1.00 95.56 70 GLU A N 1
ATOM 554 C CA . GLU A 1 70 ? -10.846 -15.258 0.725 1.00 95.56 70 GLU A CA 1
ATOM 555 C C . GLU A 1 70 ? -10.814 -14.157 -0.349 1.00 95.56 70 GLU A C 1
ATOM 557 O O . GLU A 1 70 ? -11.145 -14.399 -1.510 1.00 95.56 70 GLU A O 1
ATOM 562 N N . ARG A 1 71 ? -10.353 -12.954 0.018 1.00 95.62 71 ARG A N 1
ATOM 563 C CA . ARG A 1 71 ? -10.257 -11.781 -0.853 1.00 95.62 71 ARG A CA 1
ATOM 564 C C . ARG A 1 71 ? -8.883 -11.571 -1.478 1.00 95.62 71 ARG A C 1
ATOM 566 O O . ARG A 1 71 ? -8.681 -10.578 -2.172 1.00 95.62 71 ARG A O 1
ATOM 573 N N . ARG A 1 72 ? -7.961 -12.533 -1.361 1.00 95.06 72 ARG A N 1
ATOM 574 C CA . ARG A 1 72 ? -6.663 -12.499 -2.071 1.00 95.06 72 ARG A CA 1
ATOM 575 C C . ARG A 1 72 ? -6.810 -12.299 -3.580 1.00 95.06 72 ARG A C 1
ATOM 577 O O . ARG A 1 72 ? -5.949 -11.709 -4.219 1.00 95.06 72 ARG A O 1
ATOM 584 N N . GLY A 1 73 ? -7.924 -12.751 -4.165 1.00 96.06 73 GLY A N 1
ATOM 585 C CA . GLY A 1 73 ? -8.243 -12.498 -5.572 1.00 96.06 73 GLY A CA 1
ATOM 586 C C . GLY A 1 73 ? -8.349 -11.011 -5.929 1.00 96.06 73 GLY A C 1
ATOM 587 O O . GLY A 1 73 ? -8.089 -10.653 -7.074 1.00 96.06 73 GLY A O 1
ATOM 588 N N . ASP A 1 74 ? -8.703 -10.147 -4.979 1.00 95.56 74 ASP A N 1
ATOM 589 C CA . ASP A 1 74 ? -8.750 -8.697 -5.173 1.00 95.56 74 ASP A CA 1
ATOM 590 C C . ASP A 1 74 ? -7.335 -8.125 -5.230 1.00 95.56 74 ASP A C 1
ATOM 592 O O . ASP A 1 74 ? -7.021 -7.357 -6.137 1.00 95.56 74 ASP A O 1
ATOM 596 N N . ILE A 1 75 ? -6.451 -8.594 -4.347 1.00 95.94 75 ILE A N 1
ATOM 597 C CA . ILE A 1 75 ? -5.046 -8.182 -4.326 1.00 95.94 75 ILE A CA 1
ATOM 598 C C . ILE A 1 75 ? -4.296 -8.694 -5.560 1.00 95.94 75 ILE A C 1
ATOM 600 O O . ILE A 1 75 ? -3.560 -7.920 -6.166 1.00 95.94 75 ILE A O 1
ATOM 604 N N . ARG A 1 76 ? -4.588 -9.910 -6.055 1.00 95.31 76 ARG A N 1
ATOM 605 C CA . ARG A 1 76 ? -4.068 -10.397 -7.355 1.00 95.31 76 ARG A CA 1
ATOM 606 C C . ARG A 1 76 ? -4.344 -9.420 -8.493 1.00 95.31 76 ARG A C 1
ATOM 608 O O . ARG A 1 76 ? -3.478 -9.188 -9.328 1.00 95.31 76 ARG A O 1
ATOM 615 N N 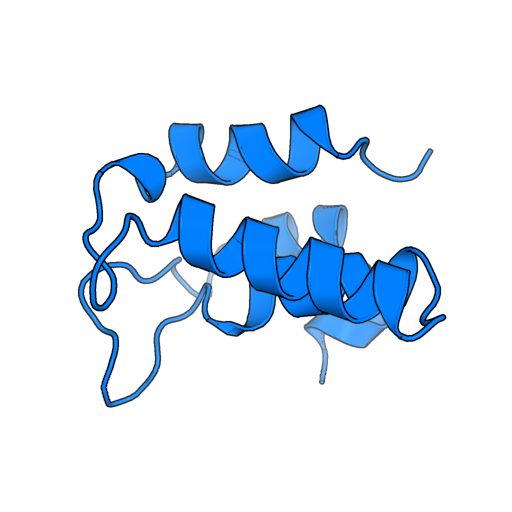. ARG A 1 77 ? -5.533 -8.806 -8.524 1.00 94.44 77 ARG A N 1
ATOM 616 C CA . ARG A 1 77 ? -5.880 -7.808 -9.553 1.00 94.44 77 ARG A CA 1
ATOM 617 C C . ARG A 1 77 ? -5.111 -6.495 -9.385 1.00 94.44 77 ARG A C 1
ATOM 619 O O . ARG A 1 77 ? -4.944 -5.778 -10.369 1.00 94.44 77 ARG A O 1
ATOM 626 N N . MET A 1 78 ? -4.636 -6.199 -8.175 1.00 94.38 78 MET A N 1
ATOM 627 C CA . MET A 1 78 ? -3.881 -4.986 -7.859 1.00 94.38 78 MET A CA 1
ATOM 628 C C . MET A 1 78 ? -2.376 -5.130 -8.114 1.00 94.38 78 MET A C 1
ATOM 630 O O . MET A 1 78 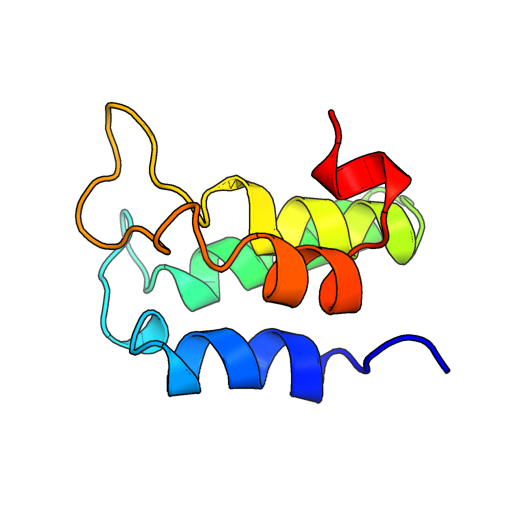? -1.774 -4.239 -8.717 1.00 94.38 78 MET A O 1
ATOM 634 N N . ILE A 1 79 ? -1.774 -6.241 -7.678 1.00 94.62 79 ILE A N 1
ATOM 635 C CA . ILE A 1 79 ? -0.313 -6.438 -7.691 1.00 94.62 79 ILE A CA 1
ATOM 636 C C . ILE A 1 79 ? 0.161 -7.526 -8.663 1.00 94.62 79 ILE A C 1
ATOM 638 O O . ILE A 1 79 ? 1.351 -7.602 -8.938 1.00 94.62 79 ILE A O 1
ATOM 642 N N . GLY A 1 80 ? -0.750 -8.321 -9.229 1.00 93.12 80 GLY A N 1
ATOM 643 C CA . GLY A 1 80 ? -0.444 -9.434 -10.129 1.00 93.12 80 GLY A CA 1
ATOM 644 C C . GLY A 1 80 ? -0.457 -10.802 -9.440 1.00 93.12 80 GLY A C 1
ATOM 645 O O . GLY A 1 80 ? -0.384 -10.913 -8.217 1.00 93.12 80 GLY A O 1
ATOM 646 N N . ASP A 1 81 ? -0.546 -11.863 -10.247 1.00 92.56 81 ASP A N 1
ATOM 647 C CA . ASP A 1 81 ? -0.670 -13.239 -9.749 1.00 92.56 81 ASP A CA 1
ATOM 648 C C . ASP A 1 81 ? 0.601 -13.750 -9.069 1.00 92.56 81 ASP A C 1
ATOM 650 O O . ASP A 1 81 ? 0.520 -14.403 -8.030 1.00 92.56 81 ASP A O 1
ATOM 654 N N . HIS A 1 82 ? 1.772 -13.471 -9.652 1.00 91.44 82 HIS A N 1
ATOM 655 C CA . HIS A 1 82 ? 3.041 -13.951 -9.109 1.00 91.44 82 HIS A CA 1
ATOM 656 C C . HIS A 1 82 ? 3.387 -13.284 -7.770 1.00 91.44 82 HIS A C 1
ATOM 658 O O . HIS A 1 82 ? 3.651 -14.022 -6.821 1.00 91.44 82 HIS A O 1
ATOM 664 N N . PRO A 1 83 ? 3.314 -11.946 -7.628 1.00 90.56 83 PRO A N 1
ATOM 665 C CA . PRO A 1 83 ? 3.593 -11.308 -6.346 1.00 90.56 83 PRO A CA 1
ATOM 666 C C . PRO A 1 83 ? 2.640 -11.709 -5.226 1.00 90.56 83 PRO A C 1
ATOM 668 O O . PRO A 1 83 ? 3.069 -11.864 -4.094 1.00 90.56 83 PRO A O 1
ATOM 671 N N . GLU A 1 84 ? 1.362 -11.915 -5.540 1.00 93.56 84 GLU A N 1
ATOM 672 C CA . GLU A 1 84 ? 0.374 -12.359 -4.557 1.00 93.56 84 GLU A CA 1
ATOM 673 C C . GLU A 1 84 ? 0.487 -13.856 -4.239 1.00 93.56 84 GLU A C 1
ATOM 675 O O . GLU A 1 84 ? -0.183 -14.329 -3.332 1.00 93.56 84 GLU A O 1
ATOM 680 N N . PHE A 1 85 ? 1.270 -14.645 -4.977 1.00 89.06 85 PHE A N 1
ATOM 681 C CA . PHE A 1 85 ? 1.510 -16.051 -4.643 1.00 89.06 85 PHE A CA 1
ATOM 682 C C . PHE A 1 85 ? 2.616 -16.234 -3.594 1.00 89.06 85 PHE A C 1
ATOM 684 O O . PHE A 1 85 ? 2.517 -17.168 -2.795 1.00 89.06 85 PHE A O 1
ATOM 691 N N . LEU A 1 86 ? 3.643 -15.378 -3.635 1.00 78.19 86 LEU A N 1
ATOM 692 C CA . LEU A 1 86 ? 4.800 -15.393 -2.731 1.00 78.19 86 LEU A CA 1
ATOM 693 C C . LEU A 1 86 ? 4.405 -15.071 -1.282 1.00 78.19 86 LEU A C 1
ATOM 695 O O . LEU A 1 86 ? 5.060 -15.649 -0.386 1.00 78.19 86 LEU A O 1
#

Nearest PDB structures (foldseek):
  7qoe-assembly1_A-2  TM=7.302E-01  e=5.142E-02  Leptospira levettii
  6s2v-assembly2_B  TM=7.766E-01  e=1.376E+00  Thermus thermophilus
  7qod-assembly1_B  TM=5.759E-01  e=8.377E-01  Corynebacterium glutamicum ATCC 13032
  4ypo-assembly1_B  TM=5.266E-01  e=2.722E+00  Mycobacterium tuberculosis

Solvent-accessible surface area (backbone atoms only — not comparable to full-atom values): 5013 Å² total; per-residue (Å²): 130,83,71,50,73,66,58,61,55,45,49,38,52,77,72,51,40,53,78,30,80,40,96,94,46,32,38,48,62,48,23,52,46,45,22,50,53,33,45,75,74,68,45,53,72,62,58,16,46,45,43,42,51,72,58,48,66,33,49,101,93,37,74,88,51,60,54,62,76,89,49,48,70,60,50,24,68,65,50,33,64,68,68,67,67,111